Protein AF-A0A418GK99-F1 (afdb_monomer_lite)

Sequence (44 aa):
MAFKNWQIGLHLQQQEAVAVAIWRSAKECLLHRWWRLPLENDII

Secondary structure (DSSP, 8-state):
---TTEEEEEEE-SSEEEEEEEEE-SS-EEEEEEEEEE--S---

Structure (mmCIF, N/CA/C/O backbone):
data_AF-A0A418GK99-F1
#
_entry.id   AF-A0A418GK99-F1
#
loop_
_atom_site.group_PDB
_atom_site.id
_atom_site.type_symbol
_atom_site.label_atom_id
_atom_site.label_alt_id
_atom_site.label_comp_id
_atom_site.label_asym_id
_atom_site.label_entity_id
_atom_site.label_seq_id
_atom_site.pdbx_PDB_ins_code
_atom_site.Cartn_x
_atom_site.Cartn_y
_atom_site.Cartn_z
_atom_site.occupancy
_atom_site.B_iso_or_equiv
_atom_site.auth_seq_id
_atom_site.auth_comp_id
_atom_site.auth_asym_id
_atom_site.auth_atom_id
_atom_site.pdbx_PDB_model_num
ATOM 1 N N . MET A 1 1 ? -2.069 -6.520 -18.724 1.00 43.25 1 MET A N 1
ATOM 2 C CA . MET A 1 1 ? -1.541 -5.138 -18.671 1.00 43.25 1 MET A CA 1
ATOM 3 C C . MET A 1 1 ? -0.834 -4.953 -17.341 1.00 43.25 1 MET A C 1
ATOM 5 O O . MET A 1 1 ? -1.499 -4.808 -16.328 1.00 43.25 1 MET A O 1
ATOM 9 N N . ALA A 1 2 ? 0.493 -5.068 -17.322 1.00 45.81 2 ALA A N 1
ATOM 10 C CA . ALA A 1 2 ? 1.279 -4.950 -16.100 1.00 45.81 2 ALA A CA 1
ATOM 11 C C . ALA A 1 2 ? 1.919 -3.565 -16.072 1.00 45.81 2 ALA A C 1
ATOM 13 O O . ALA A 1 2 ? 2.881 -3.300 -16.794 1.00 45.81 2 ALA A O 1
ATOM 14 N N . PHE A 1 3 ? 1.375 -2.665 -15.261 1.00 62.25 3 PHE A N 1
ATOM 15 C CA . PHE A 1 3 ? 2.059 -1.417 -14.983 1.00 62.25 3 PHE A CA 1
ATOM 16 C C . PHE A 1 3 ? 3.213 -1.730 -14.020 1.00 62.25 3 PHE A C 1
ATOM 18 O O . PHE A 1 3 ? 3.031 -1.726 -12.810 1.00 62.25 3 PHE A O 1
ATOM 25 N N . LYS A 1 4 ? 4.389 -2.066 -14.571 1.00 69.94 4 LYS A N 1
ATOM 26 C CA . LYS A 1 4 ? 5.584 -2.603 -13.876 1.00 69.94 4 LYS A CA 1
ATOM 27 C C . LYS A 1 4 ? 6.007 -1.838 -12.606 1.00 69.94 4 LYS A C 1
ATOM 29 O O . LYS A 1 4 ? 6.684 -2.398 -11.753 1.00 69.94 4 LYS A O 1
ATOM 34 N N . ASN A 1 5 ? 5.586 -0.581 -12.488 1.00 79.56 5 ASN A N 1
ATOM 35 C CA . ASN A 1 5 ? 5.967 0.346 -11.427 1.00 79.56 5 ASN A CA 1
ATOM 36 C C . ASN A 1 5 ? 4.813 0.720 -10.480 1.00 79.56 5 ASN A C 1
ATOM 38 O O . ASN A 1 5 ? 5.039 1.456 -9.523 1.00 79.56 5 ASN A O 1
ATOM 42 N N . TRP A 1 6 ? 3.589 0.240 -10.718 1.00 79.50 6 TRP A N 1
ATOM 43 C CA . TRP A 1 6 ? 2.489 0.438 -9.773 1.00 79.50 6 TRP A CA 1
ATOM 44 C C . TRP A 1 6 ? 2.536 -0.639 -8.700 1.00 79.50 6 TRP A C 1
ATOM 46 O O . TRP A 1 6 ? 2.556 -1.832 -9.006 1.00 79.50 6 TRP A O 1
ATOM 56 N N . GLN A 1 7 ? 2.510 -0.213 -7.442 1.00 81.62 7 GLN A N 1
ATOM 57 C CA . GLN A 1 7 ? 2.268 -1.097 -6.311 1.00 81.62 7 GLN A CA 1
ATOM 58 C C . GLN A 1 7 ? 1.025 -0.613 -5.577 1.00 81.62 7 GLN A C 1
ATOM 60 O O . GLN A 1 7 ? 0.847 0.582 -5.337 1.00 81.62 7 GLN A O 1
ATOM 65 N N . ILE A 1 8 ? 0.158 -1.559 -5.240 1.00 84.56 8 ILE A N 1
ATOM 66 C CA . ILE A 1 8 ? -1.017 -1.307 -4.418 1.00 84.56 8 ILE A CA 1
ATOM 67 C C . ILE A 1 8 ? -0.755 -1.987 -3.079 1.00 84.56 8 ILE A C 1
ATOM 69 O O . ILE A 1 8 ? -0.553 -3.198 -3.028 1.00 84.56 8 ILE A O 1
ATOM 73 N N . GLY A 1 9 ? -0.708 -1.194 -2.015 1.00 86.44 9 GLY A N 1
ATOM 74 C CA . GLY A 1 9 ? -0.675 -1.662 -0.639 1.00 86.44 9 GLY A CA 1
ATOM 75 C C . GLY A 1 9 ? -2.078 -1.622 -0.050 1.00 86.44 9 GLY A C 1
ATOM 76 O O . GLY A 1 9 ? -2.802 -0.647 -0.238 1.00 86.44 9 GLY A O 1
ATOM 77 N N . LEU A 1 10 ? -2.453 -2.675 0.667 1.00 86.38 10 LEU A N 1
ATOM 78 C CA . LEU A 1 10 ? -3.667 -2.705 1.470 1.00 86.38 10 LEU A CA 1
ATOM 79 C C . LEU A 1 10 ? -3.256 -2.916 2.922 1.00 86.38 10 LEU A C 1
ATOM 81 O O . LEU A 1 10 ? -2.653 -3.932 3.262 1.00 86.38 10 LEU A O 1
ATOM 85 N N . HIS A 1 11 ? -3.566 -1.937 3.757 1.00 86.31 11 HIS A N 1
ATOM 86 C CA . HIS A 1 11 ? -3.342 -1.987 5.189 1.00 86.31 11 HIS A CA 1
ATOM 87 C C . HIS A 1 11 ? -4.687 -2.183 5.875 1.00 86.31 11 HIS A C 1
ATOM 89 O O . HIS A 1 11 ? -5.505 -1.269 5.931 1.00 86.31 11 HIS A O 1
ATOM 95 N N . LEU A 1 12 ? -4.934 -3.406 6.334 1.00 82.31 12 LEU A N 1
ATOM 96 C CA . LEU A 1 12 ? -6.149 -3.770 7.054 1.00 82.31 12 LEU A CA 1
ATOM 97 C C . LEU A 1 12 ? -5.892 -3.619 8.552 1.00 82.31 12 LEU A C 1
ATOM 99 O O . LEU A 1 12 ? -5.045 -4.313 9.116 1.00 82.31 12 LEU A O 1
ATOM 103 N N . GLN A 1 13 ? -6.622 -2.713 9.188 1.00 82.50 13 GLN A N 1
ATOM 104 C CA . GLN A 1 13 ? -6.695 -2.577 10.638 1.00 82.50 13 GLN A CA 1
ATOM 105 C C . GLN A 1 13 ? -8.078 -2.999 11.124 1.00 82.50 13 GLN A C 1
ATOM 107 O O . GLN A 1 13 ? -9.008 -3.144 10.341 1.00 82.50 13 GLN A O 1
ATOM 112 N N . GLN A 1 14 ? -8.218 -3.199 12.433 1.00 77.31 14 GLN A N 1
ATOM 113 C CA . GLN A 1 14 ? -9.471 -3.675 13.026 1.00 77.31 14 GLN A CA 1
ATOM 114 C C . GLN A 1 14 ? -10.673 -2.761 12.734 1.00 77.31 14 GLN A C 1
ATOM 116 O O . GLN A 1 14 ? -11.783 -3.259 12.670 1.00 77.31 14 GLN A O 1
ATOM 121 N N . GLN A 1 15 ? -10.453 -1.458 12.535 1.00 77.94 15 GLN A N 1
ATOM 1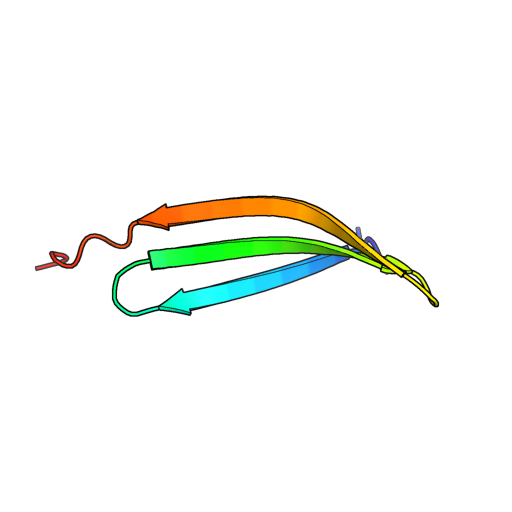22 C CA . GLN A 1 15 ? -11.517 -0.451 12.390 1.00 77.94 15 GLN A CA 1
ATOM 123 C C . GLN A 1 15 ? -11.483 0.272 11.035 1.00 77.94 15 GLN A C 1
ATOM 125 O O . GLN A 1 15 ? -12.363 1.066 10.707 1.00 77.94 15 GLN A O 1
ATOM 130 N N . GLU A 1 16 ? -10.449 0.033 10.228 1.00 81.44 16 GLU A N 1
ATOM 131 C CA . GLU A 1 16 ? -10.295 0.685 8.932 1.00 81.44 16 GLU A CA 1
ATOM 132 C C . GLU A 1 16 ? -9.431 -0.130 7.973 1.00 81.44 16 GLU A C 1
ATOM 134 O O . GLU A 1 16 ? -8.430 -0.740 8.347 1.00 81.44 16 GLU A O 1
ATOM 139 N N . ALA A 1 17 ? -9.825 -0.125 6.706 1.00 85.94 17 ALA A N 1
ATOM 140 C CA . ALA A 1 17 ? -9.034 -0.610 5.595 1.00 85.94 17 ALA A CA 1
ATOM 141 C C . ALA A 1 17 ? -8.467 0.595 4.849 1.00 85.94 17 ALA A C 1
ATOM 143 O O . ALA A 1 17 ? -9.204 1.425 4.313 1.00 85.94 17 ALA A O 1
ATOM 144 N N . VAL A 1 18 ? -7.146 0.683 4.769 1.00 87.00 18 VAL A N 1
ATOM 145 C CA . VAL A 1 18 ? -6.464 1.728 4.012 1.00 87.00 18 VAL A CA 1
ATOM 146 C C . VAL A 1 18 ? -5.868 1.111 2.758 1.00 87.00 18 VAL A C 1
ATOM 148 O O . VAL A 1 18 ? -4.977 0.269 2.826 1.00 87.00 18 VAL A O 1
ATOM 151 N N . ALA A 1 19 ? -6.348 1.538 1.594 1.00 89.12 19 ALA A N 1
ATOM 152 C CA . ALA A 1 19 ? -5.767 1.173 0.312 1.00 89.12 19 ALA A CA 1
ATOM 153 C C . ALA A 1 19 ? -4.876 2.311 -0.188 1.00 89.12 19 ALA A C 1
ATOM 155 O O . ALA A 1 19 ? -5.255 3.484 -0.175 1.00 89.12 19 ALA A O 1
ATOM 156 N N . VAL A 1 20 ? -3.685 1.965 -0.656 1.00 88.00 20 VAL A N 1
ATOM 157 C CA . VAL A 1 20 ? -2.663 2.915 -1.079 1.00 88.00 20 VAL A CA 1
ATOM 158 C C . VAL A 1 20 ? -2.121 2.487 -2.431 1.00 88.00 20 VAL A C 1
ATOM 160 O O . VAL A 1 20 ? -1.597 1.389 -2.575 1.00 88.00 20 VAL A O 1
ATOM 163 N N . ALA A 1 21 ? -2.211 3.364 -3.423 1.00 89.44 21 ALA A N 1
ATOM 164 C CA . ALA A 1 21 ? -1.563 3.187 -4.711 1.00 89.44 21 ALA A CA 1
ATOM 165 C C . ALA A 1 21 ? -0.322 4.078 -4.783 1.00 89.44 21 ALA A C 1
ATOM 167 O O . ALA A 1 21 ? -0.412 5.312 -4.756 1.00 89.44 21 ALA A O 1
ATOM 168 N N . ILE A 1 22 ? 0.834 3.434 -4.897 1.00 87.88 22 ILE A N 1
ATOM 169 C CA . ILE A 1 22 ? 2.128 4.086 -5.064 1.00 87.88 22 ILE A CA 1
ATOM 170 C C . ILE A 1 22 ? 2.709 3.755 -6.433 1.00 87.88 22 ILE A C 1
ATOM 172 O O . ILE A 1 22 ? 2.609 2.631 -6.934 1.00 87.88 22 ILE A O 1
ATOM 176 N N . TRP A 1 23 ? 3.364 4.745 -7.022 1.00 85.50 23 TRP A N 1
ATOM 177 C CA . TRP A 1 23 ? 4.256 4.537 -8.147 1.00 85.50 23 TRP A CA 1
ATOM 178 C C . TRP A 1 23 ? 5.684 4.442 -7.619 1.00 85.50 23 TRP A C 1
ATOM 180 O O . TRP A 1 23 ? 6.224 5.407 -7.072 1.00 85.50 23 TRP A O 1
ATOM 190 N N . ARG A 1 24 ? 6.306 3.274 -7.780 1.00 78.31 24 ARG A N 1
ATOM 191 C CA . ARG A 1 24 ? 7.725 3.077 -7.491 1.00 78.31 24 ARG A CA 1
ATOM 192 C C . ARG A 1 24 ? 8.555 3.327 -8.742 1.00 78.31 24 ARG A C 1
ATOM 194 O O . ARG A 1 24 ? 8.517 2.555 -9.696 1.00 78.31 24 ARG A O 1
ATOM 201 N N . SER A 1 25 ? 9.366 4.373 -8.695 1.00 78.56 25 SER A N 1
ATOM 202 C CA . SER A 1 25 ? 10.531 4.542 -9.558 1.00 78.56 25 SER A CA 1
ATOM 203 C C . SER A 1 25 ? 11.781 3.988 -8.861 1.00 78.56 25 SER A C 1
ATOM 205 O O . SER A 1 25 ? 11.770 3.710 -7.664 1.00 78.56 25 SER A O 1
ATOM 207 N N . ALA A 1 26 ? 12.889 3.850 -9.589 1.00 76.50 26 ALA A N 1
ATOM 208 C CA . ALA A 1 26 ? 14.151 3.330 -9.049 1.00 76.50 26 ALA A CA 1
ATOM 209 C C . ALA A 1 26 ? 14.722 4.154 -7.874 1.00 76.50 26 ALA A C 1
ATOM 211 O O . ALA A 1 26 ? 15.552 3.647 -7.125 1.00 76.50 26 ALA A O 1
ATOM 212 N N . LYS A 1 27 ? 14.295 5.414 -7.716 1.00 75.88 27 LYS A N 1
ATOM 213 C CA . LYS A 1 27 ? 14.767 6.331 -6.665 1.00 75.88 27 LYS A CA 1
ATOM 214 C C . LYS 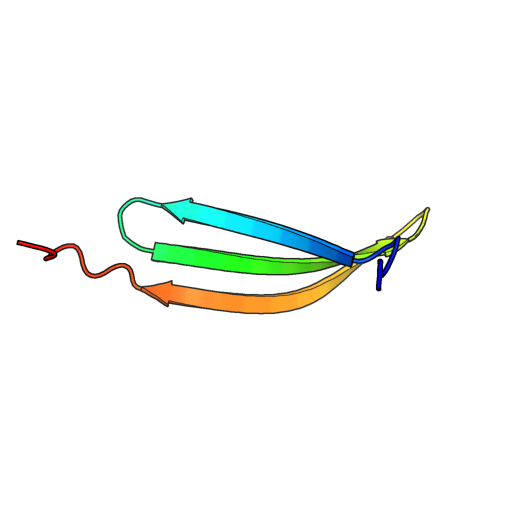A 1 27 ? 13.657 6.951 -5.820 1.00 75.88 27 LYS A C 1
ATOM 216 O O . LYS A 1 27 ? 13.946 7.511 -4.771 1.00 75.88 27 LYS A O 1
ATOM 221 N N . GLU A 1 28 ? 12.408 6.868 -6.267 1.00 79.56 28 GLU A N 1
ATOM 222 C CA . GLU A 1 28 ? 11.306 7.628 -5.679 1.00 79.56 28 GLU A CA 1
ATOM 223 C C . GLU A 1 28 ? 10.060 6.764 -5.544 1.00 79.56 28 GLU A C 1
ATOM 225 O O . GLU A 1 28 ? 9.744 5.950 -6.414 1.00 79.56 28 GLU A O 1
ATOM 230 N N . CYS A 1 29 ? 9.346 6.965 -4.443 1.00 80.88 29 CYS A N 1
ATOM 231 C CA . CYS A 1 29 ? 8.048 6.368 -4.188 1.00 80.88 29 CYS A CA 1
ATOM 232 C C . CYS A 1 29 ? 7.030 7.503 -4.132 1.00 80.88 29 CYS A C 1
ATOM 234 O O . CYS A 1 29 ? 7.030 8.287 -3.184 1.00 80.88 29 CYS A O 1
ATOM 236 N N . LEU A 1 30 ? 6.199 7.613 -5.164 1.00 83.25 30 LEU A N 1
ATOM 237 C CA . LEU A 1 30 ? 5.189 8.659 -5.255 1.00 83.25 30 LEU A CA 1
ATOM 238 C C . LEU A 1 30 ? 3.835 8.088 -4.852 1.00 83.25 30 LEU A C 1
ATOM 240 O O . LEU A 1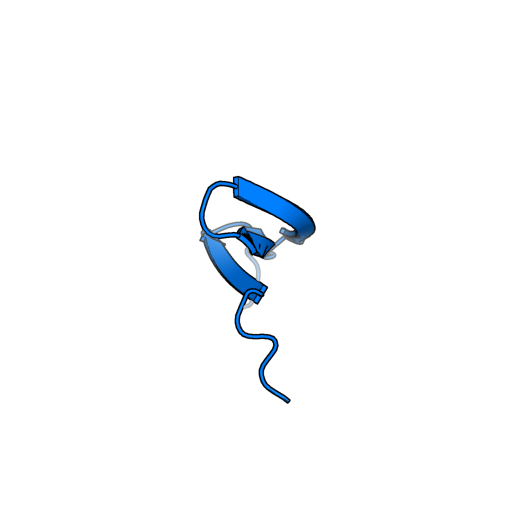 30 ? 3.335 7.148 -5.475 1.00 83.25 30 LEU A O 1
ATOM 244 N N . LEU A 1 31 ? 3.235 8.668 -3.813 1.00 86.19 31 LEU A N 1
ATOM 245 C CA . LEU A 1 31 ? 1.859 8.381 -3.434 1.00 86.19 31 LEU A CA 1
ATOM 246 C C . LEU A 1 31 ? 0.928 8.998 -4.475 1.00 86.19 31 LEU A C 1
ATOM 248 O O . LEU A 1 31 ? 0.776 10.215 -4.537 1.00 86.19 31 LEU A O 1
ATOM 252 N N . HIS A 1 32 ? 0.304 8.154 -5.288 1.00 84.94 32 HIS A N 1
ATOM 253 C CA . HIS A 1 32 ? -0.620 8.615 -6.318 1.00 84.94 32 HIS A CA 1
ATOM 254 C C . HIS A 1 32 ? -2.046 8.705 -5.800 1.00 84.94 32 HIS A C 1
ATOM 256 O O . HIS A 1 32 ? -2.773 9.642 -6.129 1.00 84.94 32 HIS A O 1
ATOM 262 N N . ARG A 1 33 ? -2.476 7.709 -5.023 1.00 83.94 33 ARG A N 1
ATOM 263 C CA . ARG A 1 33 ? -3.844 7.663 -4.520 1.00 83.94 33 ARG A CA 1
ATOM 264 C C . ARG A 1 33 ? -3.909 6.932 -3.197 1.00 83.94 33 ARG A C 1
ATOM 266 O O . ARG A 1 33 ? -3.213 5.943 -2.992 1.00 83.94 33 ARG A O 1
ATOM 273 N N . TRP A 1 34 ? -4.758 7.426 -2.317 1.00 87.88 34 TRP A N 1
ATOM 274 C CA . TRP A 1 34 ? -5.022 6.822 -1.027 1.00 87.88 34 TRP A CA 1
ATOM 275 C C . TRP A 1 34 ? -6.529 6.805 -0.810 1.00 87.88 34 TRP A C 1
ATOM 277 O O . TRP A 1 34 ? -7.236 7.741 -1.190 1.00 87.88 34 TRP A O 1
ATOM 287 N N . TRP A 1 35 ? -7.010 5.712 -0.240 1.00 88.12 35 TRP A N 1
ATOM 288 C CA . TRP A 1 35 ? -8.395 5.541 0.149 1.00 88.12 35 TRP A CA 1
ATOM 289 C C . TRP A 1 35 ? -8.417 5.009 1.564 1.00 88.12 35 TRP A C 1
ATOM 291 O O . TRP A 1 35 ? -7.716 4.051 1.885 1.00 88.12 35 TRP A O 1
ATOM 301 N N . ARG A 1 36 ? -9.261 5.615 2.387 1.00 85.81 36 ARG A N 1
ATOM 302 C CA . ARG A 1 36 ? -9.613 5.080 3.690 1.00 85.81 36 ARG A CA 1
ATOM 303 C C . ARG A 1 36 ? -11.042 4.586 3.610 1.00 85.81 36 ARG A C 1
ATOM 305 O O . ARG A 1 36 ? -11.948 5.369 3.328 1.00 85.81 36 ARG A O 1
ATOM 312 N N . LEU A 1 37 ? -11.216 3.298 3.837 1.00 84.81 37 LEU A N 1
ATOM 313 C CA . LEU A 1 37 ? -12.511 2.673 3.988 1.00 84.81 37 LEU A CA 1
ATOM 314 C C . LEU A 1 37 ? -12.688 2.389 5.481 1.00 84.81 37 LEU A C 1
ATOM 316 O O . LEU A 1 37 ? -11.910 1.608 6.029 1.00 84.81 37 LEU A O 1
A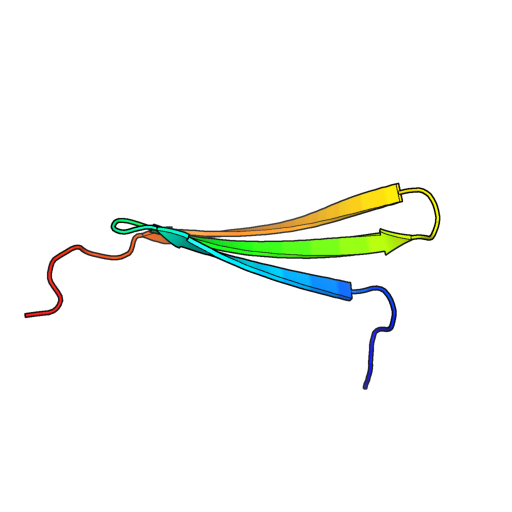TOM 320 N N . PRO A 1 38 ? -13.646 3.031 6.165 1.00 81.00 38 PRO A N 1
ATOM 321 C CA . PRO A 1 38 ? -13.982 2.618 7.517 1.00 81.00 38 PRO A CA 1
ATOM 322 C C . PRO A 1 38 ? -14.474 1.169 7.453 1.00 81.00 38 PRO A C 1
ATOM 324 O O . PRO A 1 38 ? -15.341 0.843 6.643 1.00 81.00 38 PRO A O 1
ATOM 327 N N . LEU A 1 39 ? -13.871 0.298 8.258 1.00 76.38 39 LEU A N 1
ATOM 328 C CA . LEU A 1 39 ? -14.409 -1.035 8.484 1.00 76.38 39 LEU A CA 1
ATOM 329 C C . LEU A 1 39 ? -15.371 -0.864 9.651 1.00 76.38 39 LEU A C 1
ATOM 331 O O . LEU A 1 39 ? -14.948 -0.625 10.781 1.00 76.38 39 LEU A O 1
ATOM 335 N N . GLU A 1 40 ? -16.669 -0.886 9.362 1.00 75.62 40 GLU A N 1
ATOM 336 C CA . GLU A 1 40 ? -17.667 -0.918 10.424 1.00 75.62 40 GLU A C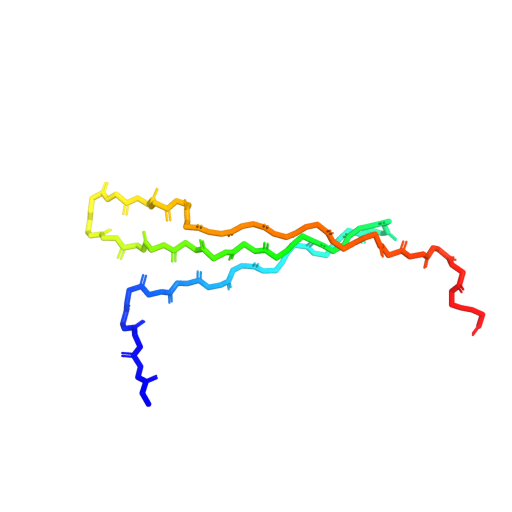A 1
ATOM 337 C C . GLU A 1 40 ? -17.407 -2.163 11.280 1.00 75.62 40 GLU A C 1
ATOM 339 O O . GLU A 1 40 ? -17.340 -3.279 10.768 1.00 75.62 40 GLU A O 1
ATOM 344 N N . ASN A 1 41 ? -17.238 -1.958 12.590 1.00 65.00 41 ASN A N 1
ATOM 345 C CA . ASN A 1 41 ? -17.002 -3.020 13.579 1.00 65.00 41 ASN A CA 1
ATOM 346 C C . ASN A 1 41 ? -18.214 -3.955 13.771 1.00 65.00 41 ASN A C 1
ATOM 348 O O . ASN A 1 41 ? -18.203 -4.791 14.668 1.00 65.00 41 ASN A O 1
ATOM 352 N N . ASP A 1 42 ? -19.249 -3.809 12.948 1.00 59.91 42 ASP A N 1
ATOM 353 C CA . ASP A 1 42 ? -20.548 -4.455 13.087 1.00 59.91 42 ASP A CA 1
ATOM 354 C C . ASP A 1 42 ? -20.902 -5.185 11.784 1.00 59.91 42 ASP A C 1
ATOM 356 O O . ASP A 1 42 ? -21.873 -4.888 11.092 1.00 59.91 42 ASP A O 1
ATOM 360 N N . ILE A 1 43 ? -20.063 -6.152 11.409 1.00 57.28 43 ILE A N 1
ATOM 361 C CA . ILE A 1 43 ? -20.530 -7.255 10.570 1.00 57.28 43 ILE A CA 1
ATOM 362 C C . ILE A 1 43 ? -20.893 -8.375 11.544 1.00 57.28 43 ILE A C 1
ATOM 364 O O . ILE A 1 43 ?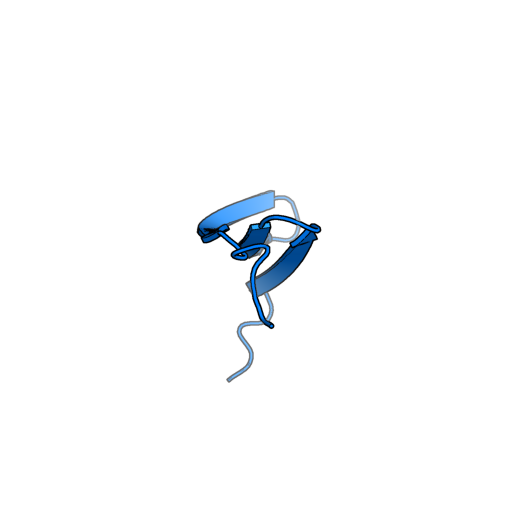 -20.021 -9.118 11.996 1.00 57.28 43 ILE A O 1
ATOM 368 N N . ILE A 1 44 ? -22.174 -8.379 11.919 1.00 48.81 44 ILE A N 1
ATOM 369 C CA . ILE A 1 44 ? -22.876 -9.413 12.698 1.00 48.81 44 ILE A CA 1
ATOM 370 C C . ILE A 1 44 ? -22.675 -10.794 12.065 1.00 48.81 44 ILE A C 1
ATOM 372 O O . ILE A 1 44 ? -22.772 -10.889 10.818 1.00 48.81 44 ILE A O 1
#

pLDDT: mean 78.15, std 11.51, range [43.25, 89.44]

Foldseek 3Di:
DDPVQWDWDWDDDLFKIKIWIWGDDPPDTHTPDIDIDTDPNDPD

Radius of gyration: 13.49 Å; chains: 1; bounding box: 38×18×32 Å

Organism: Escherichia coli (NCBI:txid562)